Protein AF-A0A2E9TXX3-F1 (afdb_monomer_lite)

Radius of gyration: 13.48 Å; chains: 1; bounding box: 28×34×31 Å

Secondary structure (DSSP, 8-state):
--SSHHHHHHHHHHHHHHT-SEEEE--HHHHHHHH----SS-EEEEESS-EEEEE-GGGHHHHHHH-TTSEEEE--SSTHHHHHHHHHHT-SEEEEETTTS-HHHHHHHHHHHHHTT---EEEEE-

Foldseek 3Di:
DAPCVVLLQVVLVVCVVVVFQKEKEQDQVSCCVGFVQNDDAWIWIDGNPAIATEGAPVCQVVSVVRGVRHDYHHDDPAPLVVLVVCVVSVTAEYEYAPVRDDPVNVVRNVVNCVVSVHNHYYHYDD

Sequence (126 aa):
MFKFPDTINKLRKSISNSGFDGFLVTNDYNRRYISGFSGSAGYLLLTKEDSFLVTDFRYIEQASIEAPGFEIIRMNHHIKWFTDLVRRLNCKSIGFESDDLTVNSFTKIKEEILLGKLQITLEPTT

pLDDT: mean 95.05, std 4.18, range [70.62, 98.5]

Structure (mmCIF, N/CA/C/O backbone):
data_AF-A0A2E9TXX3-F1
#
_entry.id   AF-A0A2E9TXX3-F1
#
loop_
_atom_site.group_PDB
_atom_site.id
_atom_site.type_symbol
_atom_site.label_atom_id
_atom_site.label_alt_id
_atom_site.label_comp_id
_atom_site.label_asym_id
_atom_site.label_entity_id
_atom_site.label_seq_id
_atom_site.pdbx_PDB_ins_code
_atom_site.Cartn_x
_atom_site.Cartn_y
_atom_site.Cartn_z
_atom_site.occupancy
_atom_site.B_iso_or_equiv
_atom_site.auth_seq_id
_atom_site.auth_comp_id
_atom_site.auth_asym_id
_atom_site.auth_atom_id
_atom_site.pdbx_PDB_model_num
ATOM 1 N N . MET A 1 1 ? -0.414 -15.727 -10.179 1.00 85.56 1 MET A N 1
ATOM 2 C CA . MET A 1 1 ? -0.070 -16.481 -8.942 1.00 85.56 1 MET A CA 1
ATOM 3 C C . MET A 1 1 ? 0.989 -15.695 -8.178 1.00 85.56 1 MET A C 1
ATOM 5 O O . MET A 1 1 ? 1.825 -15.086 -8.827 1.00 85.56 1 MET A O 1
ATOM 9 N N . PHE A 1 2 ? 0.966 -15.662 -6.840 1.00 92.62 2 PHE A N 1
ATOM 10 C CA . PHE A 1 2 ? 1.984 -14.947 -6.053 1.00 92.62 2 PHE A CA 1
ATOM 11 C C . PHE A 1 2 ? 3.353 -15.630 -6.125 1.00 92.62 2 PHE A C 1
ATOM 13 O O . PHE A 1 2 ? 3.433 -16.852 -6.030 1.00 92.62 2 PHE A O 1
ATOM 20 N N . LYS A 1 3 ? 4.428 -14.837 -6.220 1.00 92.62 3 LYS A N 1
ATOM 21 C CA . LYS A 1 3 ? 5.809 -15.344 -6.161 1.00 92.62 3 LYS A CA 1
ATOM 22 C C . LYS A 1 3 ? 6.166 -15.892 -4.773 1.00 92.62 3 LYS A C 1
ATOM 24 O O . LYS A 1 3 ? 6.893 -16.874 -4.676 1.00 92.62 3 LYS A O 1
ATOM 29 N N . PHE A 1 4 ? 5.616 -15.284 -3.717 1.00 93.44 4 PHE A N 1
ATOM 30 C CA . PHE A 1 4 ? 5.830 -15.664 -2.315 1.00 93.44 4 PHE A CA 1
ATOM 31 C C . PHE A 1 4 ? 4.488 -15.865 -1.580 1.00 93.44 4 PHE A C 1
ATOM 33 O O . PHE A 1 4 ? 4.059 -15.001 -0.811 1.00 93.44 4 PHE A O 1
ATOM 40 N N . PRO A 1 5 ? 3.779 -16.983 -1.820 1.00 92.94 5 PRO A N 1
ATOM 41 C CA . PRO A 1 5 ? 2.424 -17.190 -1.299 1.00 92.94 5 PRO A CA 1
ATOM 42 C C . PRO A 1 5 ? 2.361 -17.251 0.235 1.00 92.94 5 PRO A C 1
ATOM 44 O O . PRO A 1 5 ? 1.441 -16.692 0.832 1.00 92.94 5 PRO A O 1
ATOM 47 N N . ASP A 1 6 ? 3.354 -17.853 0.894 1.00 95.62 6 ASP A N 1
ATOM 48 C CA . ASP A 1 6 ? 3.377 -17.959 2.360 1.00 95.62 6 ASP A CA 1
ATOM 49 C C . ASP A 1 6 ? 3.502 -16.596 3.049 1.00 95.62 6 ASP A C 1
ATOM 51 O O . ASP A 1 6 ? 2.865 -16.358 4.078 1.00 95.62 6 ASP A O 1
ATOM 55 N N . THR A 1 7 ? 4.291 -15.683 2.474 1.00 94.75 7 THR A N 1
ATOM 56 C CA . THR A 1 7 ? 4.438 -14.308 2.971 1.00 94.75 7 THR A CA 1
ATOM 57 C C . THR A 1 7 ? 3.104 -13.570 2.910 1.00 94.75 7 THR A C 1
ATO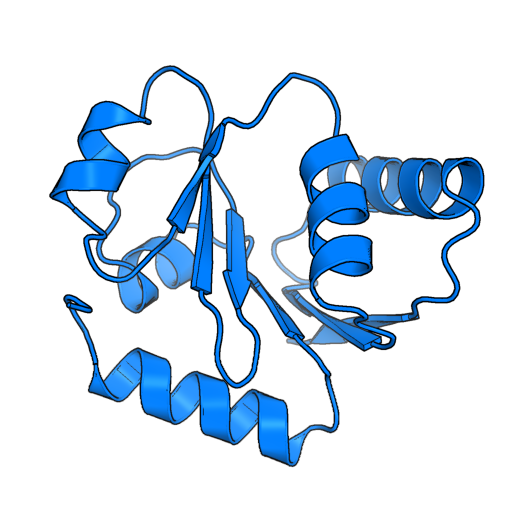M 59 O O . THR A 1 7 ? 2.683 -12.970 3.900 1.00 94.75 7 THR A O 1
ATOM 62 N N . ILE A 1 8 ? 2.397 -13.677 1.782 1.00 94.44 8 ILE A N 1
ATOM 63 C CA . ILE A 1 8 ? 1.077 -13.061 1.586 1.00 94.44 8 ILE A CA 1
ATOM 64 C C . ILE A 1 8 ? 0.061 -13.616 2.584 1.00 94.44 8 ILE A C 1
ATOM 66 O O . ILE A 1 8 ? -0.650 -12.849 3.231 1.00 94.44 8 ILE A O 1
ATOM 70 N N . ASN A 1 9 ? 0.021 -14.936 2.769 1.00 94.94 9 ASN A N 1
ATOM 71 C CA . ASN A 1 9 ? -0.912 -15.572 3.699 1.00 94.94 9 ASN A CA 1
ATOM 72 C C . ASN A 1 9 ? -0.664 -15.146 5.153 1.00 94.94 9 ASN A C 1
ATOM 74 O O . ASN A 1 9 ? -1.614 -14.877 5.892 1.00 94.94 9 ASN A O 1
ATOM 78 N N . LYS A 1 10 ? 0.604 -15.028 5.567 1.00 94.94 10 LYS A N 1
ATOM 79 C CA . LYS A 1 10 ? 0.962 -14.502 6.894 1.00 94.94 10 LYS A CA 1
ATOM 80 C C . LYS A 1 10 ? 0.512 -13.053 7.063 1.00 94.94 10 LYS A C 1
ATOM 82 O O . LYS A 1 10 ? -0.077 -12.727 8.093 1.00 94.94 10 LYS A O 1
ATOM 87 N N . LEU A 1 11 ? 0.729 -12.209 6.053 1.00 94.44 11 LEU A N 1
ATOM 88 C CA . LEU A 1 11 ? 0.320 -10.807 6.101 1.00 94.44 11 LEU A CA 1
ATOM 89 C C . LEU A 1 11 ? -1.206 -10.663 6.168 1.00 94.44 11 LEU A C 1
ATOM 91 O O . LEU A 1 11 ? -1.712 -9.953 7.031 1.00 94.44 11 LEU A O 1
ATOM 95 N N . ARG A 1 12 ? -1.956 -11.411 5.351 1.00 95.25 12 ARG A N 1
ATOM 96 C CA . ARG A 1 12 ? -3.431 -11.441 5.390 1.00 95.25 12 ARG A CA 1
ATOM 97 C C . ARG A 1 12 ? -3.973 -11.884 6.747 1.00 95.25 12 ARG A C 1
ATOM 99 O O . ARG A 1 12 ? -4.944 -11.311 7.246 1.00 95.25 12 ARG A O 1
ATOM 106 N N . LYS A 1 13 ? -3.324 -12.867 7.379 1.00 95.88 13 LYS A N 1
ATOM 107 C CA . LYS A 1 13 ? -3.652 -13.283 8.749 1.00 95.88 13 LYS A CA 1
ATOM 108 C C . LYS A 1 13 ? -3.387 -12.160 9.755 1.00 95.88 13 LYS A C 1
ATOM 110 O O . LYS A 1 13 ? -4.215 -11.936 10.630 1.00 95.88 13 LYS A O 1
ATOM 115 N N . SER A 1 14 ? -2.278 -11.435 9.609 1.00 94.69 14 SER A N 1
ATOM 116 C CA . SER A 1 14 ? -1.959 -10.280 10.457 1.00 94.69 14 SER A CA 1
ATOM 117 C C . SER A 1 14 ? -3.003 -9.167 10.326 1.00 94.69 14 SER A C 1
ATOM 119 O O . SER A 1 14 ? -3.534 -8.724 11.339 1.00 94.69 14 SER A O 1
ATOM 121 N N . ILE A 1 15 ? -3.373 -8.796 9.094 1.00 95.00 15 ILE A N 1
ATOM 122 C CA . ILE A 1 15 ? -4.436 -7.813 8.803 1.00 95.00 15 ILE A CA 1
ATOM 123 C C . ILE A 1 15 ? -5.764 -8.251 9.436 1.00 95.00 15 ILE A C 1
ATOM 125 O O . ILE A 1 15 ? -6.477 -7.462 10.049 1.00 95.00 15 ILE A O 1
ATOM 129 N N . SER A 1 16 ? -6.092 -9.541 9.334 1.00 93.56 16 SER A N 1
ATOM 130 C CA . SER A 1 16 ? -7.311 -10.091 9.935 1.00 93.56 16 SER A CA 1
ATOM 131 C C . SER A 1 16 ? -7.313 -10.002 11.459 1.00 93.56 16 SER A C 1
ATOM 133 O O . SER A 1 16 ? -8.349 -9.690 12.039 1.00 93.56 16 SER A O 1
ATOM 135 N N . ASN A 1 17 ? -6.166 -10.241 12.096 1.00 94.88 17 ASN A N 1
ATOM 136 C CA . ASN A 1 17 ? -6.025 -10.203 13.549 1.00 94.88 17 ASN A CA 1
ATOM 137 C C . ASN A 1 17 ? -5.973 -8.777 14.116 1.00 94.88 17 ASN A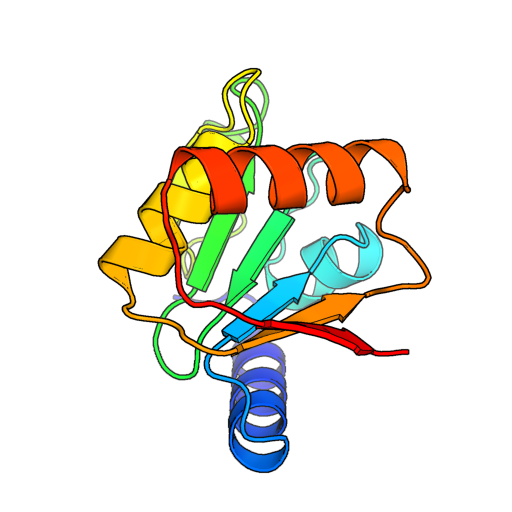 C 1
ATOM 139 O O . ASN A 1 17 ? -6.375 -8.579 15.258 1.00 94.88 17 ASN A O 1
ATOM 143 N N . SER A 1 18 ? -5.478 -7.800 13.352 1.00 93.31 18 SER A N 1
ATOM 144 C CA . SER A 1 18 ? -5.410 -6.400 13.791 1.00 93.31 18 SER A CA 1
ATOM 145 C C . SER A 1 18 ? -6.749 -5.669 13.684 1.00 93.31 18 SER A C 1
ATOM 147 O O . SER A 1 18 ? -6.912 -4.607 14.272 1.00 93.31 18 SER A O 1
ATOM 149 N N . GLY A 1 19 ? -7.707 -6.220 12.931 1.00 92.62 19 GLY A N 1
ATOM 150 C CA . GLY A 1 19 ? -8.989 -5.569 12.661 1.00 92.62 19 GLY A CA 1
ATOM 151 C C . GLY A 1 19 ? -8.938 -4.523 11.543 1.00 92.62 19 GLY A C 1
ATOM 152 O O . GLY A 1 19 ? -9.953 -3.882 11.288 1.00 92.62 19 GLY A O 1
ATOM 153 N N . PHE A 1 20 ? -7.804 -4.375 10.850 1.00 96.88 20 PHE A N 1
ATOM 154 C CA . PHE A 1 20 ? -7.706 -3.500 9.682 1.00 96.88 20 PHE A CA 1
ATOM 155 C C . PHE A 1 20 ? -8.392 -4.126 8.462 1.00 96.88 20 PHE A C 1
ATOM 157 O O . PHE A 1 20 ? -8.416 -5.350 8.288 1.00 96.88 20 PHE A O 1
ATOM 164 N N . ASP A 1 21 ? -8.922 -3.278 7.582 1.00 97.75 21 ASP A N 1
ATOM 165 C CA . ASP A 1 21 ? -9.464 -3.717 6.293 1.00 97.75 21 ASP A CA 1
ATOM 166 C C . ASP A 1 21 ? -8.353 -3.884 5.253 1.00 97.75 21 ASP A C 1
ATOM 168 O O . ASP A 1 21 ? -8.466 -4.698 4.333 1.00 97.75 21 ASP A O 1
ATOM 172 N N . GLY A 1 22 ? -7.255 -3.146 5.419 1.00 97.69 22 GLY A N 1
ATOM 173 C CA . GLY A 1 22 ? -6.082 -3.270 4.574 1.00 97.69 22 GLY A CA 1
ATOM 174 C C . GLY A 1 22 ? -4.806 -2.730 5.202 1.00 97.69 22 GLY A C 1
ATOM 175 O O . GLY A 1 22 ? -4.798 -2.187 6.306 1.00 97.69 22 GLY A O 1
ATOM 176 N N . PHE A 1 23 ? -3.713 -2.901 4.470 1.00 97.94 23 PHE A N 1
ATOM 177 C CA . PHE A 1 23 ? -2.382 -2.481 4.873 1.00 97.94 23 PHE A CA 1
ATOM 178 C C . PHE A 1 23 ? -1.637 -1.852 3.699 1.00 97.94 23 PHE A C 1
ATOM 180 O O . PHE A 1 23 ? -1.566 -2.439 2.613 1.00 97.94 23 PHE A O 1
ATOM 187 N N . LEU A 1 24 ? -1.098 -0.657 3.925 1.00 97.81 24 LEU A N 1
ATOM 188 C CA . LEU A 1 24 ? -0.284 0.089 2.979 1.00 97.81 24 LEU A CA 1
ATOM 189 C C . LEU A 1 24 ? 1.200 -0.156 3.280 1.00 97.81 24 LEU A C 1
ATOM 191 O O . LEU A 1 24 ? 1.734 0.362 4.259 1.00 97.81 24 LEU A O 1
ATOM 195 N N . VAL A 1 25 ? 1.856 -0.916 2.405 1.00 97.50 25 VAL A N 1
ATOM 196 C CA . VAL A 1 25 ? 3.306 -1.151 2.441 1.00 97.50 25 VAL A CA 1
ATOM 197 C C . VAL A 1 25 ? 3.988 -0.064 1.621 1.00 97.50 25 VAL A C 1
ATOM 199 O O . VAL A 1 25 ? 3.698 0.102 0.429 1.00 97.50 25 VAL A O 1
ATOM 202 N N . THR A 1 26 ? 4.895 0.667 2.251 1.00 96.12 26 THR A N 1
ATOM 203 C CA . THR A 1 26 ? 5.623 1.795 1.663 1.00 96.12 26 THR A CA 1
ATOM 204 C C . THR A 1 26 ? 7.107 1.480 1.532 1.00 96.12 26 THR A C 1
ATOM 206 O O . THR A 1 26 ? 7.721 1.882 0.540 1.00 96.12 26 THR A O 1
ATOM 209 N N . ASN A 1 27 ? 7.639 0.669 2.450 1.00 96.56 27 ASN A N 1
ATOM 210 C CA . ASN A 1 27 ? 9.039 0.304 2.487 1.00 96.56 27 ASN A CA 1
ATOM 211 C C . ASN A 1 27 ? 9.419 -0.570 1.288 1.00 96.56 27 ASN A C 1
ATOM 213 O O . ASN A 1 27 ? 8.722 -1.520 0.917 1.00 96.56 27 ASN A O 1
ATOM 217 N N . ASP A 1 28 ? 10.547 -0.255 0.659 1.00 96.38 28 ASP A N 1
ATOM 218 C CA . ASP A 1 28 ? 11.003 -0.907 -0.564 1.00 96.38 28 ASP A CA 1
ATOM 219 C C . ASP A 1 28 ? 11.453 -2.358 -0.344 1.00 96.38 28 ASP A C 1
ATOM 221 O O . ASP A 1 28 ? 11.128 -3.225 -1.165 1.00 96.38 28 ASP A O 1
ATOM 225 N N . TYR A 1 29 ? 12.125 -2.652 0.773 1.00 96.06 29 TYR A N 1
ATOM 226 C CA . TYR A 1 29 ? 12.489 -4.017 1.156 1.00 96.06 29 TYR A CA 1
ATOM 227 C C . TYR A 1 29 ? 11.244 -4.872 1.381 1.00 96.06 29 TYR A C 1
ATOM 229 O O . TYR A 1 29 ? 11.150 -5.969 0.821 1.00 96.06 29 TYR A O 1
ATOM 237 N N . ASN A 1 30 ? 10.258 -4.361 2.122 1.00 96.56 30 ASN A N 1
ATOM 238 C CA . ASN A 1 30 ? 9.012 -5.083 2.377 1.00 96.56 30 ASN A CA 1
ATOM 239 C C . ASN A 1 30 ? 8.195 -5.255 1.095 1.00 96.56 30 ASN A C 1
ATOM 241 O O . ASN A 1 30 ? 7.763 -6.370 0.791 1.00 96.56 30 ASN A O 1
ATOM 245 N N . ARG A 1 31 ? 8.078 -4.208 0.265 1.00 97.31 31 ARG A N 1
ATOM 246 C CA . ARG A 1 31 ? 7.458 -4.295 -1.066 1.00 97.31 31 ARG A CA 1
ATOM 247 C C . ARG A 1 31 ? 8.083 -5.420 -1.885 1.00 97.31 31 ARG A C 1
ATOM 249 O O . ARG A 1 31 ? 7.354 -6.249 -2.436 1.00 97.31 31 ARG A O 1
ATOM 256 N N . ARG A 1 32 ? 9.415 -5.488 -1.946 1.00 97.12 32 ARG A N 1
ATOM 257 C CA . ARG A 1 32 ? 10.137 -6.529 -2.688 1.00 97.12 32 ARG A CA 1
ATOM 258 C C . ARG A 1 32 ? 9.933 -7.916 -2.090 1.00 97.12 32 ARG A C 1
ATOM 260 O O . ARG A 1 32 ? 9.699 -8.862 -2.839 1.00 97.12 32 ARG A O 1
ATOM 267 N N . TYR A 1 33 ? 10.008 -8.050 -0.770 1.00 95.94 33 TYR A N 1
ATOM 268 C CA . TYR A 1 33 ? 9.853 -9.332 -0.081 1.00 95.94 33 TYR A CA 1
ATOM 269 C C . TYR A 1 33 ? 8.438 -9.909 -0.224 1.00 95.94 33 TYR A C 1
ATOM 271 O O . TYR A 1 33 ? 8.265 -11.119 -0.354 1.00 95.94 33 TYR A O 1
ATOM 279 N N . ILE A 1 34 ? 7.424 -9.045 -0.243 1.00 97.12 34 ILE A N 1
ATOM 280 C CA . ILE A 1 34 ? 6.017 -9.437 -0.344 1.00 97.12 34 ILE A CA 1
ATOM 281 C C . ILE A 1 34 ? 5.628 -9.727 -1.800 1.00 97.12 34 ILE A C 1
ATOM 283 O O . ILE A 1 34 ? 4.999 -10.745 -2.085 1.00 97.12 34 ILE A O 1
ATOM 287 N N . SER A 1 35 ? 6.000 -8.847 -2.735 1.00 97.31 35 SER A N 1
ATOM 288 C CA . SER A 1 35 ? 5.528 -8.930 -4.127 1.00 97.31 35 SER A CA 1
ATOM 289 C C . SER A 1 35 ? 6.493 -9.604 -5.098 1.00 97.31 35 SER A C 1
ATOM 291 O O . SER A 1 35 ? 6.063 -10.113 -6.130 1.00 97.31 35 SER A O 1
ATOM 293 N N . GLY A 1 36 ? 7.791 -9.616 -4.787 1.00 97.31 36 GLY A N 1
ATOM 294 C CA . GLY A 1 36 ? 8.846 -9.986 -5.729 1.00 97.31 36 GLY A CA 1
ATOM 295 C C . GLY A 1 36 ? 9.295 -8.869 -6.665 1.00 97.31 36 GLY A C 1
ATOM 296 O O . GLY A 1 36 ? 10.277 -9.073 -7.380 1.00 97.31 36 GLY A O 1
ATOM 297 N N . PHE A 1 37 ? 8.627 -7.714 -6.639 1.00 98.19 37 PHE A N 1
ATOM 298 C CA . PHE A 1 37 ? 8.942 -6.561 -7.473 1.00 98.19 37 PHE A CA 1
ATOM 299 C C . PHE A 1 37 ? 10.227 -5.868 -7.022 1.00 98.19 37 PHE A C 1
ATOM 301 O O . PHE A 1 37 ? 10.374 -5.484 -5.861 1.00 98.19 37 PHE A O 1
ATOM 308 N N . SER A 1 38 ? 11.156 -5.698 -7.956 1.00 97.38 38 SER A N 1
ATOM 309 C CA . SER A 1 38 ? 12.484 -5.140 -7.715 1.00 97.38 38 SER A CA 1
ATOM 310 C C . SER A 1 38 ? 12.624 -3.665 -8.113 1.00 97.38 38 SER A C 1
ATOM 312 O O . SER A 1 38 ? 13.692 -3.084 -7.920 1.00 97.38 38 SER A O 1
ATOM 314 N N . GLY A 1 39 ? 11.563 -3.037 -8.632 1.00 96.25 39 GLY A N 1
ATOM 315 C CA . GLY A 1 39 ? 11.564 -1.611 -8.958 1.00 96.25 39 GLY A CA 1
ATOM 316 C C . GLY A 1 39 ? 11.658 -0.728 -7.713 1.00 96.25 39 GLY A C 1
ATOM 317 O O . GLY A 1 39 ? 11.279 -1.126 -6.608 1.00 96.25 39 GLY A O 1
ATOM 318 N N . SER A 1 40 ? 12.171 0.489 -7.887 1.00 94.69 40 SER A N 1
ATOM 319 C CA . SER A 1 40 ? 12.524 1.383 -6.776 1.00 94.69 40 SER A CA 1
ATOM 320 C C . SER A 1 40 ? 11.401 2.318 -6.329 1.00 94.69 40 SER A C 1
ATOM 322 O O . SER A 1 40 ? 11.508 2.919 -5.264 1.00 94.69 40 SER A O 1
ATOM 324 N N . ALA A 1 41 ? 10.315 2.433 -7.095 1.00 94.12 41 ALA A N 1
ATOM 325 C CA . ALA A 1 41 ? 9.199 3.318 -6.780 1.00 94.12 41 ALA A CA 1
ATOM 326 C C . ALA A 1 41 ? 7.877 2.553 -6.755 1.00 94.12 41 ALA A C 1
ATOM 328 O O . ALA A 1 41 ? 7.549 1.830 -7.697 1.00 94.12 41 ALA A O 1
ATOM 329 N N . GLY A 1 42 ? 7.096 2.745 -5.695 1.00 95.06 42 GLY A N 1
ATOM 330 C CA . GLY A 1 42 ? 5.749 2.202 -5.606 1.00 95.06 42 GLY A CA 1
ATOM 331 C C . GLY A 1 42 ? 5.324 1.805 -4.202 1.00 95.06 42 GLY A C 1
ATOM 332 O O . GLY A 1 42 ? 6.120 1.811 -3.266 1.00 95.06 42 GLY A O 1
ATOM 333 N N . TYR A 1 43 ? 4.065 1.404 -4.102 1.00 97.12 43 TYR A N 1
ATOM 334 C CA . TYR A 1 43 ? 3.402 0.964 -2.881 1.00 97.12 43 TYR A CA 1
ATOM 335 C C . TYR A 1 43 ? 2.773 -0.406 -3.104 1.00 97.12 43 TYR A C 1
ATOM 337 O O . TYR A 1 43 ? 2.439 -0.756 -4.241 1.00 97.12 43 TYR A O 1
ATOM 345 N N . LEU A 1 44 ? 2.543 -1.149 -2.022 1.00 97.94 44 LEU A N 1
ATOM 346 C CA . LEU A 1 44 ? 1.541 -2.212 -2.033 1.00 97.94 44 LEU A CA 1
ATOM 347 C C . LEU A 1 44 ? 0.346 -1.786 -1.193 1.00 97.94 44 LEU A C 1
ATOM 349 O O . LEU A 1 44 ? 0.519 -1.253 -0.102 1.00 97.94 44 LEU A O 1
ATOM 353 N N . LEU A 1 45 ? -0.855 -2.080 -1.676 1.00 98.06 45 LEU A N 1
ATOM 354 C CA . LEU A 1 45 ? -2.058 -2.057 -0.854 1.00 98.06 45 LEU A CA 1
ATOM 355 C C . LEU A 1 45 ? -2.624 -3.472 -0.829 1.00 98.06 45 LEU A C 1
ATOM 357 O O . LEU A 1 45 ? -2.987 -4.015 -1.872 1.00 98.06 45 LEU A O 1
ATOM 361 N N . LEU A 1 46 ? -2.665 -4.079 0.352 1.00 97.75 46 LEU A N 1
ATOM 362 C CA . LEU A 1 46 ? -3.196 -5.426 0.536 1.00 97.75 46 LEU A CA 1
ATOM 363 C C . LEU A 1 46 ? -4.434 -5.380 1.419 1.00 97.75 46 LEU A C 1
ATOM 365 O O . LEU A 1 46 ? -4.454 -4.661 2.414 1.00 97.75 46 LEU A O 1
ATOM 369 N N . THR A 1 47 ? -5.441 -6.173 1.076 1.00 97.50 47 THR A N 1
ATOM 370 C CA . THR A 1 47 ? -6.569 -6.481 1.963 1.00 97.50 47 THR A CA 1
ATOM 371 C C . THR A 1 47 ? -6.492 -7.954 2.358 1.00 97.50 47 THR A C 1
ATOM 373 O O . THR A 1 47 ? -5.505 -8.645 2.083 1.00 97.50 47 THR A O 1
ATOM 376 N N . LYS A 1 48 ? -7.538 -8.462 3.013 1.00 95.12 48 LYS A N 1
ATOM 377 C CA . LYS A 1 48 ? -7.671 -9.895 3.310 1.00 95.12 48 LYS A CA 1
ATOM 378 C C . LYS A 1 48 ? -7.737 -10.742 2.032 1.00 95.12 48 LYS A C 1
ATOM 380 O O . LYS A 1 48 ? -7.260 -11.872 2.037 1.00 95.12 48 LYS A O 1
ATOM 385 N N . GLU A 1 49 ? -8.232 -10.167 0.935 1.00 94.50 49 GLU A N 1
ATOM 386 C CA . GLU A 1 49 ? -8.508 -10.887 -0.314 1.00 94.50 49 GLU A CA 1
ATOM 387 C C . GLU A 1 49 ? -7.742 -10.335 -1.521 1.00 94.50 49 GLU A C 1
ATOM 389 O O . GLU A 1 49 ? -7.280 -11.100 -2.373 1.00 94.50 49 GLU A O 1
ATOM 394 N N . ASP A 1 50 ? -7.521 -9.026 -1.558 1.00 97.75 50 ASP A N 1
ATOM 395 C CA . ASP A 1 50 ? -6.988 -8.313 -2.710 1.00 97.75 50 ASP A CA 1
ATOM 396 C C . ASP A 1 50 ? -5.537 -7.882 -2.504 1.00 97.75 50 ASP A C 1
ATOM 398 O O . ASP A 1 50 ? -5.018 -7.780 -1.386 1.00 97.75 50 ASP A O 1
ATOM 402 N N . SER A 1 51 ? -4.826 -7.662 -3.606 1.00 98.00 51 SER A N 1
ATOM 403 C CA . SER A 1 51 ? -3.407 -7.309 -3.580 1.00 98.00 51 SER A CA 1
ATOM 404 C C . SER A 1 51 ? -3.069 -6.419 -4.769 1.00 98.00 51 SER A C 1
ATOM 406 O O . SER A 1 51 ? -3.136 -6.846 -5.920 1.00 98.00 51 SER A O 1
ATOM 408 N N . PHE A 1 52 ? -2.699 -5.176 -4.476 1.00 98.44 52 PHE A N 1
ATOM 409 C CA . PHE A 1 52 ? -2.405 -4.147 -5.468 1.00 98.44 52 PHE A CA 1
ATOM 410 C C . PHE A 1 52 ? -0.944 -3.745 -5.390 1.00 98.44 52 PHE A C 1
ATOM 412 O O . PHE A 1 52 ? -0.420 -3.524 -4.298 1.00 98.44 52 PHE A O 1
ATOM 419 N N . LEU A 1 53 ? -0.304 -3.624 -6.549 1.00 98.50 53 LEU A N 1
ATOM 420 C CA . LEU A 1 53 ? 1.010 -3.014 -6.680 1.00 98.50 53 LEU A CA 1
ATOM 421 C C . LEU A 1 53 ? 0.848 -1.720 -7.460 1.00 98.50 53 LEU A C 1
ATOM 423 O O . LEU A 1 53 ? 0.468 -1.716 -8.629 1.00 98.50 53 LEU A O 1
ATOM 427 N N . VAL A 1 54 ? 1.134 -0.612 -6.792 1.00 97.88 54 VAL A N 1
ATOM 428 C CA . VAL A 1 54 ? 1.015 0.727 -7.355 1.00 97.88 54 VAL A CA 1
ATOM 429 C C . VAL A 1 54 ? 2.409 1.208 -7.717 1.00 97.88 54 VAL A C 1
ATOM 431 O O . VAL A 1 54 ? 3.264 1.301 -6.843 1.00 97.88 54 VAL A O 1
ATOM 434 N N . THR A 1 55 ? 2.668 1.519 -8.983 1.00 97.19 55 THR A N 1
ATOM 435 C CA . THR A 1 55 ? 3.994 1.988 -9.419 1.00 97.19 55 THR A CA 1
ATOM 436 C C . THR A 1 55 ? 3.899 2.979 -10.569 1.00 97.19 55 THR A C 1
ATOM 438 O O . THR A 1 55 ? 2.879 3.062 -11.250 1.00 97.19 55 THR A O 1
ATOM 441 N N . ASP A 1 56 ? 4.943 3.776 -10.772 1.00 94.81 56 ASP A N 1
ATOM 442 C CA . ASP A 1 56 ? 4.974 4.728 -11.876 1.00 94.81 56 ASP A CA 1
ATOM 443 C C . ASP A 1 56 ? 5.172 4.037 -13.237 1.00 94.81 56 ASP A C 1
ATOM 445 O O . ASP A 1 56 ? 5.491 2.852 -13.344 1.00 94.81 56 ASP A O 1
ATOM 449 N N . PHE A 1 57 ? 4.959 4.804 -14.306 1.00 94.62 57 PHE A N 1
ATOM 450 C CA . PHE A 1 57 ? 4.944 4.300 -15.680 1.00 94.62 57 PHE A CA 1
ATOM 451 C C . PHE A 1 57 ? 6.231 3.576 -16.106 1.00 94.62 57 PHE A C 1
ATOM 453 O O . PHE A 1 57 ? 6.170 2.763 -17.024 1.00 94.62 57 PHE A O 1
ATOM 460 N N . ARG A 1 58 ? 7.375 3.852 -15.464 1.00 95.56 58 ARG A N 1
ATOM 461 C CA . ARG A 1 58 ? 8.667 3.244 -15.815 1.00 95.56 58 ARG A CA 1
ATOM 462 C C . ARG A 1 58 ? 8.712 1.759 -15.479 1.00 95.56 58 ARG A C 1
ATOM 464 O O . ARG A 1 58 ? 9.485 1.031 -16.089 1.00 95.56 58 ARG A O 1
ATOM 471 N N . TYR A 1 59 ? 7.897 1.322 -14.521 1.00 97.44 59 TYR A N 1
ATOM 472 C CA . TYR A 1 59 ? 7.971 -0.024 -13.962 1.00 97.44 59 TYR A CA 1
ATOM 473 C C . TYR A 1 59 ? 6.731 -0.883 -14.224 1.00 97.44 59 TYR A C 1
ATOM 475 O O . TYR A 1 59 ? 6.654 -1.990 -13.704 1.00 97.44 59 TYR A O 1
ATOM 483 N N . ILE A 1 60 ? 5.758 -0.422 -15.016 1.00 97.31 60 ILE A N 1
ATOM 484 C CA . ILE A 1 60 ? 4.492 -1.151 -15.230 1.00 97.31 60 ILE A CA 1
ATOM 485 C C . ILE A 1 60 ? 4.719 -2.541 -15.833 1.00 97.31 60 ILE A C 1
ATOM 487 O O . ILE A 1 60 ? 4.178 -3.529 -15.336 1.00 97.31 60 ILE A O 1
ATOM 491 N N . GLU A 1 61 ? 5.535 -2.627 -16.884 1.00 97.62 61 GLU A N 1
ATOM 492 C CA . GLU A 1 61 ? 5.851 -3.901 -17.536 1.00 97.62 61 GLU A CA 1
ATOM 493 C C . GLU A 1 61 ? 6.619 -4.826 -16.586 1.00 97.62 61 GLU A C 1
ATOM 495 O O . GLU A 1 61 ? 6.232 -5.977 -16.381 1.00 97.62 61 GLU A O 1
ATOM 500 N N . GLN A 1 62 ? 7.641 -4.289 -15.914 1.00 98.06 62 GLN A N 1
ATOM 501 C CA . GLN A 1 62 ? 8.420 -5.024 -14.922 1.00 98.06 62 GLN A CA 1
ATOM 502 C C . GLN A 1 62 ? 7.536 -5.569 -13.792 1.00 98.06 62 GLN A C 1
ATOM 504 O O . GLN A 1 62 ? 7.631 -6.746 -13.453 1.00 98.06 62 GLN A O 1
ATOM 509 N N . ALA A 1 63 ? 6.656 -4.745 -13.223 1.00 98.12 63 ALA A N 1
ATOM 510 C CA . ALA A 1 63 ? 5.763 -5.148 -12.144 1.00 98.12 63 ALA A CA 1
ATOM 511 C C . ALA A 1 63 ? 4.797 -6.254 -12.590 1.00 98.12 63 ALA A C 1
ATOM 513 O O . ALA A 1 63 ? 4.566 -7.202 -11.843 1.00 98.12 63 ALA A O 1
ATOM 514 N N . SER A 1 64 ? 4.299 -6.176 -13.826 1.00 97.00 64 SER A N 1
ATOM 515 C CA . SER A 1 64 ? 3.412 -7.196 -14.400 1.00 97.00 64 SER A CA 1
ATOM 516 C C . SER A 1 64 ? 4.100 -8.560 -14.534 1.00 97.00 64 SER A C 1
ATOM 518 O O . SER A 1 64 ? 3.459 -9.594 -14.357 1.00 97.00 64 SER A O 1
ATOM 520 N N . ILE A 1 65 ? 5.409 -8.572 -14.809 1.00 97.94 65 ILE A N 1
ATOM 521 C CA . ILE A 1 65 ? 6.217 -9.795 -14.926 1.00 97.94 65 ILE A CA 1
ATOM 522 C C . ILE A 1 65 ? 6.647 -10.316 -13.548 1.00 97.94 65 ILE A C 1
ATOM 524 O O . ILE A 1 65 ? 6.577 -11.515 -13.280 1.00 97.94 65 ILE A O 1
ATOM 528 N N . GLU A 1 66 ? 7.117 -9.433 -12.665 1.00 98.12 66 GLU A N 1
ATOM 529 C CA . GLU A 1 66 ? 7.723 -9.824 -11.388 1.00 98.12 66 GLU A CA 1
ATOM 530 C C . GLU A 1 66 ? 6.700 -10.133 -10.288 1.00 98.12 66 GLU A C 1
ATOM 532 O O . GLU A 1 66 ? 7.001 -10.940 -9.403 1.00 98.12 66 GLU A O 1
ATOM 537 N N . ALA A 1 67 ? 5.506 -9.532 -10.351 1.00 97.88 67 ALA A N 1
ATOM 538 C CA . ALA A 1 67 ? 4.455 -9.648 -9.341 1.00 97.88 67 ALA A CA 1
ATOM 539 C C . ALA A 1 67 ? 3.111 -10.175 -9.909 1.00 97.88 67 ALA A C 1
ATOM 541 O O . ALA A 1 67 ? 2.071 -9.548 -9.716 1.00 97.88 67 ALA A O 1
ATOM 542 N N . PRO A 1 68 ? 3.059 -11.373 -10.531 1.00 95.12 68 PRO A N 1
ATOM 543 C CA . PRO A 1 68 ? 1.867 -11.900 -11.222 1.00 95.12 68 PRO A CA 1
ATOM 544 C C . PRO A 1 68 ? 0.691 -12.299 -10.305 1.00 95.12 68 PRO A C 1
ATOM 546 O O . PRO A 1 68 ? -0.276 -12.925 -10.747 1.00 95.12 68 PRO A O 1
ATOM 549 N N . GLY A 1 69 ? 0.785 -12.040 -9.000 1.00 96.12 69 GLY A N 1
ATOM 550 C CA . GLY A 1 69 ? -0.321 -12.164 -8.043 1.00 96.12 69 GLY A CA 1
ATOM 551 C C . GLY A 1 69 ? -0.970 -10.825 -7.689 1.00 96.12 69 GLY A C 1
ATOM 552 O O . GLY A 1 69 ? -1.924 -10.811 -6.921 1.00 96.12 69 GLY A O 1
ATOM 553 N N . PHE A 1 70 ? -0.449 -9.720 -8.221 1.00 98.25 70 PHE A N 1
ATOM 554 C CA . PHE A 1 70 ? -0.903 -8.372 -7.918 1.00 98.25 70 PHE A CA 1
ATOM 555 C C . PHE A 1 70 ? -1.624 -7.775 -9.117 1.00 98.25 70 PHE A C 1
ATOM 557 O O . PHE A 1 70 ? -1.196 -7.935 -10.260 1.00 98.25 70 PHE A O 1
ATOM 564 N N . GLU A 1 71 ? -2.687 -7.026 -8.848 1.00 98.25 71 GLU A N 1
ATOM 565 C CA . GLU A 1 71 ? -3.218 -6.093 -9.832 1.00 98.25 71 GLU A CA 1
ATOM 566 C C . GLU A 1 71 ? -2.314 -4.855 -9.873 1.00 98.25 71 GLU A C 1
ATOM 568 O O . GLU A 1 71 ? -2.037 -4.225 -8.846 1.00 98.25 71 GLU A O 1
ATOM 573 N N . ILE A 1 72 ? -1.833 -4.522 -11.071 1.00 98.00 72 ILE A N 1
ATOM 574 C CA . ILE A 1 72 ? -0.904 -3.413 -11.276 1.00 98.00 72 ILE A CA 1
ATOM 575 C C . ILE A 1 72 ? -1.687 -2.123 -11.509 1.00 98.00 72 ILE A C 1
ATOM 577 O O . ILE A 1 72 ? -2.440 -1.997 -12.474 1.00 98.00 72 ILE A O 1
ATOM 581 N N . ILE A 1 73 ? -1.468 -1.142 -10.639 1.00 97.31 73 ILE A N 1
ATOM 582 C CA . ILE A 1 73 ? -2.070 0.186 -10.721 1.00 97.31 73 ILE A CA 1
ATOM 583 C C . ILE A 1 73 ? -0.996 1.190 -11.126 1.00 97.31 73 ILE A C 1
ATOM 585 O O . ILE A 1 73 ? 0.031 1.341 -10.460 1.00 97.31 73 ILE A O 1
ATOM 589 N N . ARG A 1 74 ? -1.243 1.931 -12.208 1.00 95.12 74 ARG A N 1
ATOM 590 C CA . ARG A 1 74 ? -0.351 3.018 -12.611 1.00 95.12 74 ARG A CA 1
ATOM 591 C C . ARG A 1 74 ? -0.504 4.209 -11.671 1.00 95.12 74 ARG A C 1
ATOM 593 O O . ARG A 1 74 ? -1.553 4.847 -11.613 1.00 95.12 74 ARG A O 1
ATOM 600 N N . MET A 1 75 ? 0.581 4.533 -10.982 1.00 90.69 75 MET A N 1
ATOM 601 C CA . MET A 1 75 ? 0.728 5.733 -10.180 1.00 90.69 75 MET A CA 1
ATOM 602 C C . MET A 1 75 ? 0.916 6.936 -11.099 1.00 90.69 75 MET A C 1
ATOM 604 O O . MET A 1 75 ? 1.906 7.051 -11.826 1.00 90.69 75 MET A O 1
ATOM 608 N N . ASN A 1 76 ? -0.045 7.848 -11.042 1.00 81.69 76 ASN A N 1
ATOM 609 C CA . ASN A 1 76 ? 0.073 9.169 -11.644 1.00 81.69 76 ASN A CA 1
ATOM 610 C C . ASN A 1 76 ? 0.614 10.147 -10.583 1.00 81.69 76 ASN A C 1
ATOM 612 O O . ASN A 1 76 ? 0.770 9.781 -9.422 1.00 81.69 76 ASN A O 1
ATOM 616 N N . HIS A 1 77 ? 0.874 11.408 -10.940 1.00 70.62 77 HIS A N 1
ATOM 617 C CA . HIS A 1 77 ? 1.402 12.407 -9.990 1.00 70.62 77 HIS A CA 1
ATOM 618 C C . HIS A 1 77 ? 0.506 12.669 -8.760 1.00 70.62 77 HIS A C 1
ATOM 620 O O . HIS A 1 77 ? 0.964 13.260 -7.782 1.00 70.62 77 HIS A O 1
ATOM 626 N N . HIS A 1 78 ? -0.750 12.220 -8.794 1.00 75.50 78 HIS A N 1
ATOM 627 C CA . HIS A 1 78 ? -1.726 12.370 -7.721 1.00 75.50 78 HIS A CA 1
ATOM 628 C C . HIS A 1 78 ? -1.885 11.075 -6.918 1.00 75.50 78 HIS A C 1
ATOM 630 O O . HIS A 1 78 ? -1.920 9.980 -7.479 1.00 75.50 78 HIS A O 1
ATOM 636 N N . ILE A 1 79 ? -2.097 11.219 -5.607 1.00 87.75 79 ILE A N 1
ATOM 637 C CA . ILE A 1 79 ? -2.412 10.124 -4.672 1.00 87.75 79 ILE A CA 1
ATOM 638 C C . ILE A 1 79 ? -3.850 9.595 -4.856 1.00 87.75 79 ILE A C 1
ATOM 640 O O . ILE A 1 79 ? -4.275 8.667 -4.178 1.00 87.75 79 ILE A O 1
ATOM 644 N N . LYS A 1 80 ? -4.596 10.107 -5.841 1.00 90.56 80 LYS A N 1
ATOM 645 C CA . LYS A 1 80 ? -5.961 9.678 -6.171 1.00 90.56 80 LYS A CA 1
ATOM 646 C C . LYS A 1 80 ? -6.129 8.156 -6.302 1.00 90.56 80 LYS A C 1
ATOM 648 O O . LYS A 1 80 ? -7.163 7.629 -5.909 1.00 90.56 80 LYS A O 1
ATOM 653 N N . TRP A 1 81 ? -5.101 7.441 -6.771 1.00 94.00 81 TRP A N 1
ATOM 654 C CA . TRP A 1 81 ? -5.104 5.973 -6.810 1.00 94.00 81 TRP A CA 1
ATOM 655 C C . TRP A 1 81 ? -5.480 5.356 -5.452 1.00 94.00 81 TRP A C 1
ATOM 657 O O . TRP A 1 81 ? -6.201 4.366 -5.409 1.00 94.00 81 TRP A O 1
ATOM 667 N N . PHE A 1 82 ? -5.042 5.960 -4.344 1.00 94.94 82 PHE A N 1
ATOM 668 C CA . PHE A 1 82 ? -5.307 5.472 -2.996 1.00 94.94 82 PHE A CA 1
ATOM 669 C C . PHE A 1 82 ? -6.792 5.587 -2.669 1.00 94.94 82 PHE A C 1
ATOM 671 O O . PHE A 1 82 ? -7.413 4.615 -2.247 1.00 94.94 82 PHE A O 1
ATOM 678 N N . THR A 1 83 ? -7.390 6.755 -2.914 1.00 94.69 83 THR A N 1
ATOM 679 C CA . THR A 1 83 ? -8.809 6.982 -2.616 1.00 94.69 83 THR A CA 1
ATOM 680 C C . THR A 1 83 ? -9.722 6.183 -3.539 1.00 94.69 83 THR A C 1
ATOM 682 O O . THR A 1 83 ? -10.763 5.703 -3.094 1.00 94.69 83 THR A O 1
ATOM 685 N N . ASP A 1 84 ? -9.325 5.976 -4.794 1.00 95.00 84 ASP A N 1
ATOM 686 C CA . ASP A 1 84 ? -10.047 5.121 -5.738 1.00 95.00 84 ASP A CA 1
ATOM 687 C C . ASP A 1 84 ? -10.033 3.651 -5.288 1.00 95.00 84 ASP A C 1
ATOM 689 O O . ASP A 1 84 ? -11.087 3.009 -5.275 1.00 95.00 84 ASP A O 1
ATOM 693 N N . LEU A 1 85 ? -8.886 3.134 -4.829 1.00 96.38 85 LEU A N 1
ATOM 694 C CA . LEU A 1 85 ? -8.797 1.785 -4.262 1.00 96.38 85 LEU A CA 1
ATOM 695 C C . LEU A 1 85 ? -9.593 1.654 -2.961 1.00 96.38 85 LEU A C 1
ATOM 697 O O . LEU A 1 85 ? -10.369 0.714 -2.823 1.00 96.38 85 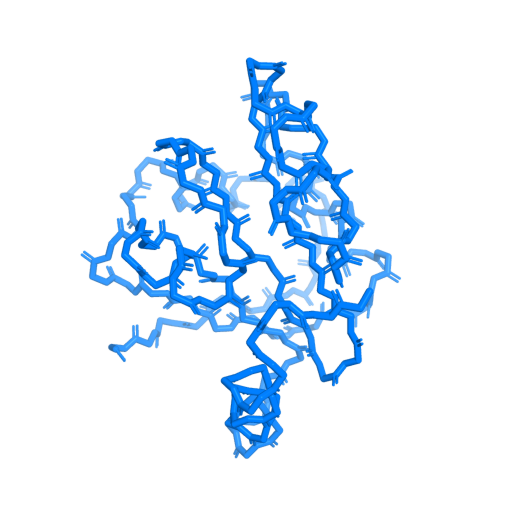LEU A O 1
ATOM 701 N N . VAL A 1 86 ? -9.468 2.609 -2.037 1.00 96.06 86 VAL A N 1
ATOM 702 C CA . VAL A 1 86 ? -10.228 2.613 -0.776 1.00 96.06 86 VAL A CA 1
ATOM 703 C C . VAL A 1 86 ? -11.733 2.558 -1.033 1.00 96.06 86 VAL A C 1
ATOM 705 O O . VAL A 1 86 ? -12.430 1.771 -0.395 1.00 96.06 86 VAL A O 1
ATOM 708 N N . ARG A 1 87 ? -12.242 3.342 -1.997 1.00 95.69 87 ARG A N 1
ATOM 709 C CA . ARG A 1 87 ? -13.658 3.286 -2.400 1.00 95.69 87 ARG A CA 1
ATOM 710 C C . ARG A 1 87 ? -14.025 1.938 -2.993 1.00 95.69 87 ARG A C 1
ATOM 712 O O . ARG A 1 87 ? -15.040 1.370 -2.605 1.00 95.69 87 ARG A O 1
ATOM 719 N N . ARG A 1 88 ? -13.214 1.444 -3.933 1.00 96.19 88 ARG A N 1
ATOM 720 C CA . ARG A 1 88 ? -13.464 0.174 -4.625 1.00 96.19 88 ARG A CA 1
ATOM 721 C C . ARG A 1 88 ? -13.569 -0.992 -3.645 1.00 96.19 88 ARG A C 1
ATOM 723 O O . ARG A 1 88 ? -14.408 -1.863 -3.832 1.00 96.19 88 ARG A O 1
ATOM 730 N N . LEU A 1 89 ? -12.730 -0.982 -2.615 1.00 96.06 89 LEU A N 1
ATOM 731 C CA . LEU A 1 89 ? -12.615 -2.048 -1.622 1.00 96.06 89 LEU A CA 1
ATOM 732 C C . LEU A 1 89 ? -13.502 -1.819 -0.390 1.00 96.06 89 LEU A C 1
ATOM 734 O O . LEU A 1 89 ? -13.592 -2.692 0.466 1.00 96.06 89 LEU A O 1
ATOM 738 N N . ASN A 1 90 ? -14.156 -0.655 -0.295 1.00 95.69 90 ASN A N 1
ATOM 739 C CA . ASN A 1 90 ? -14.959 -0.234 0.854 1.00 95.69 90 ASN A CA 1
ATOM 740 C C . ASN A 1 90 ? -14.195 -0.322 2.195 1.00 95.69 90 ASN A C 1
ATOM 742 O O . ASN A 1 90 ? -14.761 -0.701 3.222 1.00 95.69 90 ASN A O 1
ATOM 746 N N . CYS A 1 91 ? -12.902 0.018 2.181 1.00 96.81 91 CYS A N 1
ATOM 747 C CA . CYS A 1 91 ? -12.063 0.010 3.379 1.00 96.81 91 CYS A CA 1
ATOM 748 C C . CYS A 1 91 ? -12.408 1.189 4.300 1.00 96.81 91 CYS A C 1
ATOM 750 O O . CYS A 1 91 ? -12.539 2.328 3.849 1.00 96.81 91 CYS A O 1
ATOM 752 N N . LYS A 1 92 ? -12.486 0.918 5.603 1.00 97.25 92 LYS A N 1
ATOM 753 C CA . LYS A 1 92 ? -12.741 1.893 6.670 1.00 97.25 92 LYS A CA 1
ATOM 754 C C . LYS A 1 92 ? -11.547 2.091 7.596 1.00 97.25 92 LYS A C 1
ATOM 756 O O . LYS A 1 92 ? -11.455 3.150 8.207 1.00 97.25 92 LYS A O 1
ATOM 761 N N . SER A 1 93 ? -10.631 1.128 7.673 1.00 97.69 93 SER A N 1
ATOM 762 C CA . SER A 1 93 ? -9.350 1.294 8.372 1.00 97.69 93 SER A CA 1
ATOM 763 C C . SER A 1 93 ? -8.199 0.665 7.588 1.00 97.69 93 SER A C 1
ATOM 765 O O . SER A 1 93 ? -8.296 -0.477 7.128 1.00 97.69 93 SER A O 1
ATOM 767 N N . ILE A 1 94 ? -7.111 1.419 7.420 1.00 98.00 94 ILE A N 1
ATOM 768 C CA . ILE A 1 94 ? -5.869 0.960 6.790 1.00 98.00 94 ILE A CA 1
ATOM 769 C C . ILE A 1 94 ? -4.689 1.211 7.731 1.00 98.00 94 ILE A C 1
ATOM 771 O O . ILE A 1 94 ? -4.437 2.347 8.139 1.00 98.00 94 ILE A O 1
ATOM 775 N N . GLY A 1 95 ? -3.934 0.148 8.016 1.00 97.75 95 GLY A N 1
ATOM 776 C CA . GLY A 1 95 ? -2.628 0.243 8.671 1.00 97.75 95 GLY A CA 1
ATOM 777 C C . GLY A 1 95 ? -1.531 0.675 7.691 1.00 97.75 95 GLY A C 1
ATOM 778 O O . GLY A 1 95 ? -1.631 0.377 6.498 1.00 97.75 95 GLY A O 1
ATOM 779 N N . PHE A 1 96 ? -0.487 1.363 8.155 1.00 97.50 96 PHE A N 1
ATOM 780 C CA . PHE A 1 96 ? 0.660 1.738 7.315 1.00 97.50 96 PHE A CA 1
ATOM 781 C C . PHE A 1 96 ? 1.985 1.777 8.086 1.00 97.50 96 PHE A C 1
ATOM 783 O O . PHE A 1 96 ? 2.005 2.048 9.283 1.00 97.50 96 PHE A O 1
ATOM 790 N N . GLU A 1 97 ? 3.098 1.584 7.376 1.00 96.12 97 GLU A N 1
ATOM 791 C CA . GLU A 1 97 ? 4.461 1.598 7.930 1.00 96.12 97 GLU A CA 1
ATOM 792 C C . GLU A 1 97 ? 4.907 3.029 8.280 1.00 96.12 97 GLU A C 1
ATOM 794 O O . GLU A 1 97 ? 5.358 3.794 7.421 1.00 96.12 97 GLU A O 1
ATOM 799 N N . SER A 1 98 ? 4.765 3.426 9.549 1.00 94.62 98 SER A N 1
ATOM 800 C CA . SER A 1 98 ? 5.032 4.811 9.968 1.00 94.62 98 SER A CA 1
ATOM 801 C C . SER A 1 98 ? 6.501 5.210 9.914 1.00 94.62 98 SER A C 1
ATOM 803 O O . SER A 1 98 ? 6.798 6.397 9.788 1.00 94.62 98 SER A O 1
ATOM 805 N N . ASP A 1 99 ? 7.401 4.231 9.980 1.00 94.56 99 ASP A N 1
ATOM 806 C CA . ASP A 1 99 ? 8.848 4.455 9.968 1.00 94.56 99 ASP A CA 1
ATOM 807 C C . ASP A 1 99 ? 9.387 4.760 8.561 1.00 94.56 99 ASP A C 1
ATOM 809 O O . ASP A 1 99 ? 10.504 5.255 8.414 1.00 94.56 99 ASP A O 1
ATOM 813 N N . ASP A 1 100 ? 8.587 4.504 7.523 1.00 95.81 100 ASP A N 1
ATOM 814 C CA . ASP A 1 100 ? 8.987 4.644 6.122 1.00 95.81 100 ASP A CA 1
ATOM 815 C C . ASP A 1 100 ? 8.144 5.682 5.360 1.00 95.81 100 ASP A C 1
ATOM 817 O O . ASP A 1 100 ? 8.656 6.430 4.516 1.00 95.81 100 ASP A O 1
ATOM 821 N N . LEU A 1 101 ? 6.851 5.810 5.685 1.00 94.25 101 LEU A N 1
ATOM 822 C CA . LEU A 1 101 ? 5.981 6.758 4.998 1.00 94.25 101 LEU A CA 1
ATOM 823 C C . LEU A 1 101 ? 6.373 8.213 5.302 1.00 94.25 101 LEU A C 1
ATOM 825 O O . LEU A 1 101 ? 6.076 8.769 6.358 1.00 94.25 101 LEU A O 1
ATOM 829 N N . THR A 1 102 ? 6.969 8.880 4.312 1.00 93.81 102 THR A N 1
ATOM 830 C CA . THR A 1 102 ? 7.332 10.300 4.433 1.00 93.81 102 THR A CA 1
ATOM 831 C C . THR A 1 102 ? 6.132 11.189 4.774 1.00 93.81 102 THR A C 1
ATOM 833 O O . THR A 1 102 ? 5.037 11.032 4.223 1.00 93.81 102 THR A O 1
ATOM 836 N N . VAL A 1 103 ? 6.373 12.223 5.589 1.00 95.44 103 VAL A N 1
ATOM 837 C CA . VAL A 1 103 ? 5.358 13.226 5.966 1.00 95.44 103 VAL A CA 1
ATOM 838 C C . VAL A 1 103 ? 4.674 13.833 4.738 1.00 95.44 103 VAL A C 1
ATOM 840 O O . VAL A 1 103 ? 3.458 13.966 4.717 1.00 95.44 103 VAL A O 1
ATOM 843 N N . ASN A 1 104 ? 5.427 14.140 3.677 1.00 94.00 104 ASN A N 1
ATOM 844 C CA . ASN A 1 104 ? 4.868 14.677 2.433 1.00 94.00 104 ASN A CA 1
ATOM 845 C C . ASN A 1 104 ? 3.855 13.721 1.778 1.00 94.00 104 ASN A C 1
ATOM 847 O O . ASN A 1 104 ? 2.797 14.152 1.325 1.00 94.00 104 ASN A O 1
ATOM 851 N N . SER A 1 105 ? 4.164 12.422 1.730 1.00 92.81 105 SER A N 1
ATOM 852 C CA . SER A 1 105 ? 3.254 11.424 1.154 1.00 92.81 105 SER A CA 1
ATOM 853 C C . SER A 1 105 ? 2.012 11.255 2.024 1.00 92.81 105 SER A C 1
ATOM 855 O O . SER A 1 105 ? 0.896 11.257 1.510 1.00 92.81 105 SER A O 1
ATOM 857 N N . PHE A 1 106 ? 2.192 11.202 3.345 1.00 95.38 106 PHE A N 1
ATOM 858 C CA . PHE A 1 106 ? 1.094 11.119 4.303 1.00 95.38 106 PHE A CA 1
ATOM 859 C C . PHE A 1 106 ? 0.148 12.327 4.232 1.00 95.38 106 PHE A C 1
ATOM 861 O O . PHE A 1 106 ? -1.070 12.152 4.200 1.00 95.38 106 PHE A O 1
ATOM 868 N N . THR A 1 107 ? 0.687 13.547 4.141 1.00 95.38 107 THR A N 1
ATOM 869 C CA . THR A 1 107 ? -0.109 14.772 3.979 1.00 95.38 107 THR A CA 1
ATOM 870 C C . THR A 1 107 ? -0.955 14.716 2.711 1.00 95.38 107 THR A C 1
ATOM 872 O O . THR A 1 107 ? -2.162 14.930 2.783 1.00 95.38 107 THR A O 1
ATOM 875 N N . LYS A 1 108 ? -0.368 14.326 1.572 1.00 94.06 108 LYS A N 1
ATOM 876 C CA . LYS A 1 108 ? -1.110 14.182 0.309 1.00 94.06 108 LYS A CA 1
ATOM 877 C C . LYS A 1 108 ? -2.213 13.127 0.388 1.00 94.06 108 LYS A C 1
ATOM 879 O O . LYS A 1 108 ? -3.294 13.336 -0.153 1.00 94.06 108 LYS A O 1
ATOM 884 N N . ILE A 1 109 ? -1.968 12.005 1.073 1.00 95.25 109 ILE A N 1
ATOM 885 C CA . ILE A 1 109 ? -3.006 10.991 1.320 1.00 95.25 109 ILE A CA 1
ATOM 886 C C . ILE A 1 109 ? -4.159 11.598 2.127 1.00 95.25 109 ILE A C 1
ATOM 888 O O . ILE A 1 109 ? -5.320 11.431 1.751 1.00 95.25 109 ILE A O 1
ATOM 892 N N . LYS A 1 110 ? -3.863 12.336 3.202 1.00 95.62 110 LYS A N 1
ATOM 893 C CA . LYS A 1 110 ? -4.893 12.994 4.019 1.00 95.62 110 LYS A CA 1
ATOM 894 C C . LYS A 1 110 ? -5.694 14.033 3.239 1.00 95.62 110 LYS A C 1
ATOM 896 O O . LYS A 1 110 ? -6.915 14.062 3.360 1.00 95.62 110 LYS A O 1
ATOM 901 N N . GLU A 1 111 ? -5.032 14.857 2.434 1.00 95.12 111 GLU A N 1
ATOM 902 C CA . GLU A 1 111 ? -5.692 15.838 1.567 1.00 95.12 111 GLU A CA 1
ATOM 903 C C . GLU A 1 111 ? -6.660 15.157 0.593 1.00 95.12 111 GLU A C 1
ATOM 905 O O . GLU A 1 111 ? -7.822 15.549 0.505 1.00 95.12 111 GLU A O 1
ATOM 910 N N . GLU A 1 112 ? -6.229 14.085 -0.075 1.00 94.00 112 GLU A N 1
ATOM 911 C CA . GLU A 1 112 ? -7.081 13.320 -0.992 1.00 94.00 112 GLU A CA 1
ATOM 912 C C . GLU A 1 112 ? -8.256 12.634 -0.276 1.00 94.00 112 GLU A C 1
ATOM 914 O O . GLU A 1 112 ? -9.369 12.613 -0.806 1.00 94.00 112 GLU A O 1
ATOM 919 N N . ILE A 1 113 ? -8.058 12.107 0.939 1.00 95.31 113 ILE A N 1
ATOM 920 C CA . ILE A 1 113 ? -9.143 11.554 1.772 1.00 95.31 113 ILE A CA 1
ATOM 921 C C . ILE A 1 113 ? -10.202 12.626 2.061 1.00 95.31 113 ILE A C 1
ATOM 923 O O . ILE A 1 113 ? -11.398 12.362 1.904 1.00 95.31 113 ILE A O 1
ATOM 927 N N . LEU A 1 114 ? -9.770 13.836 2.439 1.00 95.62 114 LEU A N 1
ATOM 928 C CA . LEU A 1 114 ? -10.656 14.966 2.735 1.00 95.62 114 LEU A CA 1
ATOM 929 C C . LEU A 1 114 ? -11.409 15.438 1.487 1.00 95.62 114 LEU A C 1
ATOM 931 O O . LEU A 1 114 ? -12.638 15.540 1.515 1.00 95.62 114 LEU A O 1
ATOM 935 N N . LEU A 1 115 ? -10.699 15.667 0.377 1.00 94.00 115 LEU A N 1
ATOM 936 C CA . LEU A 1 115 ? -11.295 16.029 -0.916 1.00 94.00 115 LEU A CA 1
ATOM 937 C C . LEU A 1 115 ? -12.296 14.968 -1.381 1.00 94.00 115 LEU A C 1
ATOM 939 O O . LEU A 1 115 ? -13.376 15.279 -1.886 1.00 94.00 115 LEU A O 1
ATOM 943 N N . GLY A 1 116 ? -11.945 13.703 -1.165 1.00 91.62 116 GLY A N 1
ATOM 944 C CA . GLY A 1 116 ? -12.741 12.542 -1.507 1.00 91.62 116 GLY A CA 1
ATOM 945 C C . GLY A 1 116 ? -13.903 12.238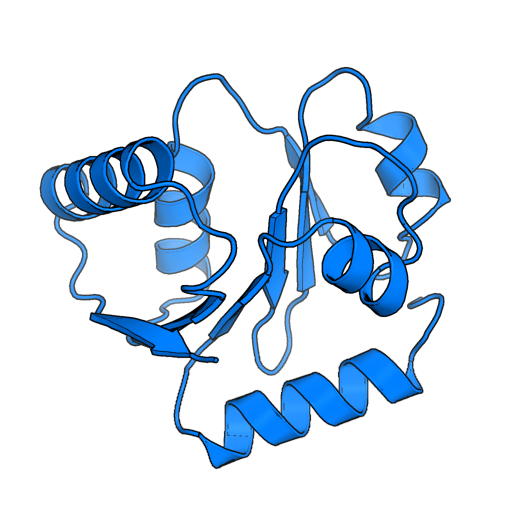 -0.566 1.00 91.62 116 GLY A C 1
ATOM 946 O O . GLY A 1 116 ? -14.653 11.309 -0.880 1.00 91.62 116 GLY A O 1
ATOM 947 N N . LYS A 1 117 ? -14.041 12.981 0.544 1.00 94.88 117 LYS A N 1
ATOM 948 C CA . LYS A 1 117 ? -15.035 12.788 1.616 1.00 94.88 117 LYS A CA 1
ATOM 949 C C . LYS A 1 117 ? -15.095 11.344 2.131 1.00 94.88 117 LYS A C 1
ATOM 951 O O . LYS A 1 117 ? -16.176 10.814 2.387 1.00 94.88 117 LYS A O 1
ATOM 956 N N . LEU A 1 118 ? -13.937 10.695 2.244 1.00 95.31 118 LEU A N 1
ATOM 957 C CA . LEU A 1 118 ? -13.852 9.308 2.693 1.00 95.31 118 LEU A CA 1
ATOM 958 C C . LEU A 1 118 ? -13.883 9.216 4.216 1.00 95.31 118 LEU A C 1
ATOM 960 O O . LEU A 1 118 ? -13.166 9.932 4.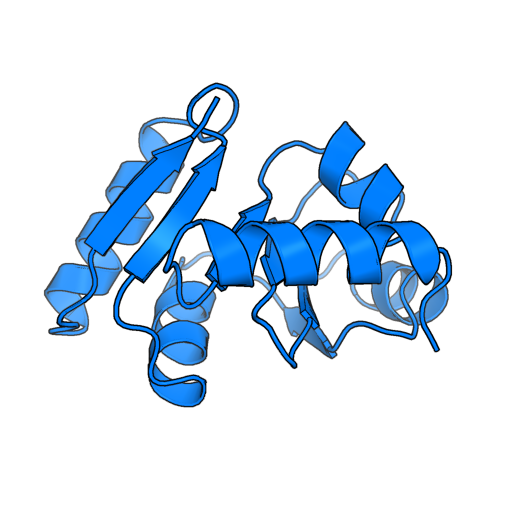910 1.00 95.31 118 LEU A O 1
ATOM 964 N N . GLN A 1 119 ? -14.694 8.292 4.726 1.00 94.38 119 GLN A N 1
ATOM 965 C CA . GLN A 1 119 ? -14.733 7.937 6.143 1.00 94.38 119 GLN A CA 1
ATOM 966 C C . GLN A 1 119 ? -13.790 6.754 6.379 1.00 94.38 119 GLN A C 1
ATOM 968 O O . GLN A 1 119 ? -14.231 5.610 6.457 1.00 94.38 119 GLN A O 1
ATOM 973 N N . ILE A 1 120 ? -12.488 7.041 6.420 1.00 96.69 120 ILE A N 1
ATOM 974 C CA . ILE A 1 120 ? -11.426 6.050 6.628 1.00 96.69 120 ILE A CA 1
ATOM 975 C C . ILE A 1 120 ? -10.439 6.518 7.702 1.00 96.69 120 ILE A C 1
ATOM 977 O O . ILE A 1 120 ? -10.083 7.698 7.743 1.00 96.69 120 ILE A O 1
ATOM 981 N N . THR A 1 121 ? -9.971 5.596 8.544 1.00 96.56 121 THR A N 1
ATOM 982 C CA . THR A 1 121 ? -8.845 5.811 9.459 1.00 96.56 121 THR A CA 1
ATOM 983 C C . THR A 1 121 ? -7.541 5.282 8.863 1.00 96.56 121 THR A C 1
ATOM 985 O O . THR A 1 121 ? -7.506 4.245 8.201 1.00 96.56 121 THR A O 1
ATOM 988 N N . LEU A 1 122 ? -6.460 6.033 9.084 1.00 96.50 122 LEU A N 1
ATOM 989 C CA . LEU A 1 122 ? -5.093 5.606 8.794 1.00 96.50 122 LEU A CA 1
ATOM 990 C C . LEU A 1 122 ? -4.358 5.442 10.109 1.00 96.50 122 LEU A C 1
ATOM 992 O O . LEU A 1 122 ? -4.206 6.418 10.849 1.00 96.50 122 LEU A O 1
ATOM 996 N N . GLU A 1 123 ? -3.906 4.227 10.380 1.00 96.62 123 GLU A N 1
ATOM 997 C CA . GLU A 1 123 ? -3.336 3.862 11.671 1.00 96.62 123 GLU A CA 1
ATOM 998 C C . GLU A 1 123 ? -1.866 3.461 11.499 1.00 96.62 123 GLU A C 1
ATOM 1000 O O . GLU A 1 123 ? -1.558 2.591 10.682 1.00 96.62 123 GLU A O 1
ATOM 1005 N N . PRO A 1 124 ? -0.935 4.126 12.205 1.00 95.81 124 PRO A N 1
ATOM 1006 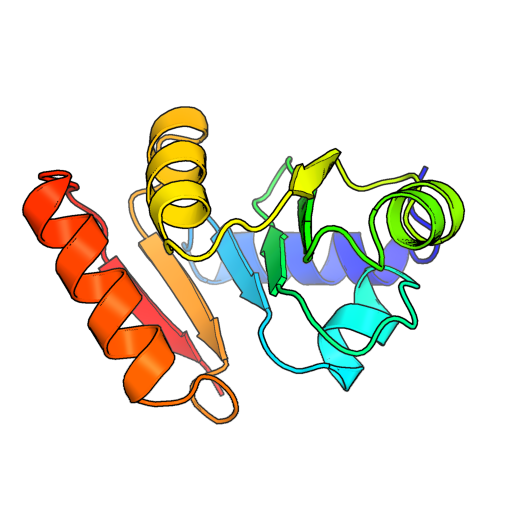C CA . PRO A 1 124 ? 0.478 3.812 12.083 1.00 95.81 124 PRO A CA 1
ATOM 1007 C C . PRO A 1 124 ? 0.774 2.445 12.699 1.00 95.81 124 PRO A C 1
ATOM 1009 O O . PRO A 1 124 ? 0.265 2.104 13.768 1.00 95.81 124 PRO A O 1
ATOM 1012 N N . THR A 1 125 ? 1.651 1.696 12.048 1.00 91.06 125 THR A N 1
ATOM 1013 C CA . THR A 1 125 ? 2.242 0.467 12.570 1.00 91.06 125 THR A CA 1
ATOM 1014 C C . THR A 1 125 ? 3.759 0.530 12.449 1.00 91.06 125 THR A C 1
ATOM 1016 O O . THR A 1 125 ? 4.272 1.000 11.430 1.00 91.06 125 THR A O 1
ATOM 1019 N N . THR A 1 126 ? 4.442 0.031 13.478 1.00 73.75 126 THR A N 1
ATOM 1020 C CA . THR A 1 126 ? 5.883 -0.273 13.481 1.00 73.75 126 THR A CA 1
ATOM 1021 C C . THR A 1 126 ? 6.201 -1.493 12.636 1.00 73.75 126 THR A C 1
ATOM 1023 O O . THR A 1 126 ? 5.456 -2.490 12.793 1.00 73.75 126 THR A O 1
#